Protein AF-A0A7J3RCB9-F1 (afdb_monomer_lite)

Secondary structure (DSSP, 8-state):
-----EE-SS-EES---HHHHHHHHT-EE--HHHHHHHHHHHSS--HHHHTTSS-EESSHHHHHH--

pLDDT: mean 91.36, std 9.67, range [40.94, 96.56]

Sequence (67 aa):
MAEGFTVTPWEVKGKVDYEKLIKQFGIEPLTDQILNQIKELAGELHFMLRRKVFFAHRDLPWLLQEY

Structure (mmCIF, N/CA/C/O backbone):
data_AF-A0A7J3RCB9-F1
#
_entry.id   AF-A0A7J3RCB9-F1
#
loop_
_atom_site.group_PDB
_atom_site.id
_atom_site.type_symbol
_atom_site.label_atom_id
_atom_site.label_alt_id
_atom_site.label_comp_id
_atom_site.label_asym_id
_atom_site.label_entity_id
_atom_site.label_seq_id
_atom_site.pdbx_PDB_ins_code
_atom_site.Cartn_x
_atom_site.Cartn_y
_atom_site.Cartn_z
_atom_site.occupancy
_atom_site.B_iso_or_equiv
_atom_site.auth_seq_id
_atom_site.auth_comp_id
_atom_site.auth_asym_id
_atom_site.auth_atom_id
_atom_site.pdbx_PDB_model_num
ATOM 1 N N . MET A 1 1 ? -16.845 12.803 19.565 1.00 40.94 1 MET A N 1
ATOM 2 C CA . MET A 1 1 ? -15.628 11.964 19.567 1.00 40.94 1 MET A CA 1
ATOM 3 C C . MET A 1 1 ? -15.673 11.165 18.282 1.00 40.94 1 MET A C 1
ATOM 5 O O . MET A 1 1 ? -16.689 10.525 18.062 1.00 40.94 1 MET A O 1
ATOM 9 N N . ALA A 1 2 ? -14.702 11.316 17.379 1.00 48.69 2 ALA A N 1
ATOM 10 C CA . ALA A 1 2 ? -14.743 10.597 16.106 1.00 48.69 2 ALA A CA 1
ATOM 11 C C . ALA A 1 2 ? -14.697 9.093 16.399 1.00 48.69 2 ALA A C 1
ATOM 13 O O . ALA A 1 2 ? -13.762 8.638 17.056 1.00 48.69 2 ALA A O 1
ATOM 14 N N . GLU A 1 3 ? -15.729 8.362 15.986 1.00 57.88 3 GLU A N 1
ATOM 15 C CA . GLU A 1 3 ? -15.794 6.909 16.123 1.00 57.88 3 GLU A CA 1
ATOM 16 C C . GLU A 1 3 ? -14.527 6.304 15.502 1.00 57.88 3 GLU A C 1
ATOM 18 O O . GLU A 1 3 ? -14.256 6.480 14.312 1.00 57.88 3 GLU A O 1
ATOM 23 N N . GLY A 1 4 ? -13.691 5.672 16.327 1.00 79.06 4 GLY A N 1
ATOM 24 C CA . GLY A 1 4 ? -12.512 4.960 15.845 1.00 79.06 4 GLY A CA 1
ATOM 25 C C . GLY A 1 4 ? -12.943 3.752 15.017 1.00 79.06 4 GLY A C 1
ATOM 26 O O . GLY A 1 4 ? -13.927 3.095 15.350 1.00 79.06 4 GLY A O 1
ATOM 27 N N . PHE A 1 5 ? -12.221 3.453 13.939 1.00 90.50 5 PHE A N 1
ATOM 28 C CA . PHE A 1 5 ? -12.408 2.199 13.213 1.00 90.50 5 PHE A CA 1
ATOM 29 C C . PHE A 1 5 ? -11.563 1.097 13.863 1.00 90.50 5 PHE A C 1
ATOM 31 O O . PHE A 1 5 ? -10.524 1.365 14.470 1.00 90.50 5 PHE A O 1
ATOM 38 N N . THR A 1 6 ? -12.001 -0.150 13.727 1.00 91.62 6 THR A N 1
ATOM 39 C CA . THR A 1 6 ? -11.276 -1.326 14.220 1.00 91.62 6 THR A CA 1
ATOM 40 C C . THR A 1 6 ? -11.011 -2.254 13.053 1.00 91.62 6 THR A C 1
ATOM 42 O O . THR A 1 6 ? -11.926 -2.560 12.292 1.00 91.62 6 THR A O 1
ATOM 45 N N . VAL A 1 7 ? -9.759 -2.682 12.910 1.00 93.00 7 VAL A N 1
ATOM 46 C CA . VAL A 1 7 ? -9.336 -3.667 11.914 1.00 93.00 7 VAL A CA 1
ATOM 47 C C . VAL A 1 7 ? -8.490 -4.706 12.625 1.00 93.00 7 VAL A C 1
ATOM 49 O O . VAL A 1 7 ? -7.421 -4.410 13.154 1.00 93.00 7 VAL A O 1
ATOM 52 N N . THR A 1 8 ? -8.994 -5.929 12.638 1.00 94.31 8 THR A N 1
ATOM 53 C CA . THR A 1 8 ? -8.308 -7.125 13.121 1.00 94.31 8 THR 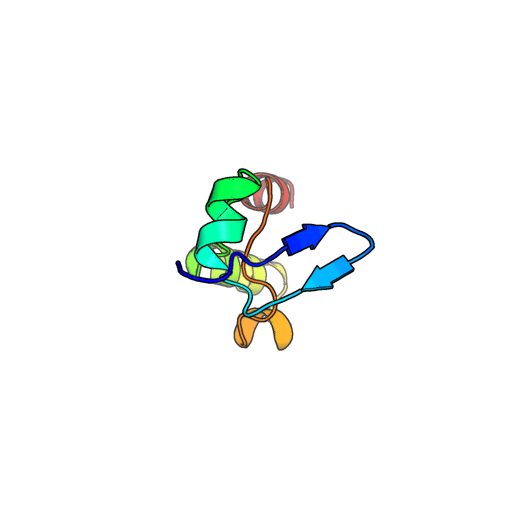A CA 1
ATOM 54 C C . THR A 1 8 ? -8.491 -8.238 12.087 1.00 94.31 8 THR A C 1
ATOM 56 O O . THR A 1 8 ? -9.345 -8.112 11.208 1.00 94.31 8 THR A O 1
ATOM 5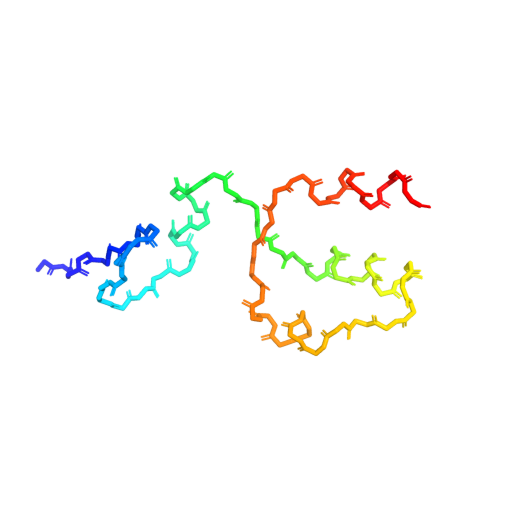9 N N . PRO A 1 9 ? -7.754 -9.355 12.188 1.00 94.38 9 PRO A N 1
ATOM 60 C CA . PRO A 1 9 ? -7.959 -10.498 11.296 1.00 94.38 9 PRO A CA 1
ATOM 61 C C . PRO A 1 9 ? -9.376 -11.100 11.321 1.00 94.38 9 PRO A C 1
ATOM 63 O O . PRO A 1 9 ? -9.727 -11.838 10.405 1.00 94.38 9 PRO A O 1
ATOM 66 N N . TRP A 1 10 ? -10.185 -10.803 12.346 1.00 95.50 10 TRP A N 1
ATOM 67 C CA . TRP A 1 10 ? -11.526 -11.377 12.534 1.00 95.50 10 TRP A CA 1
ATOM 68 C C . TRP A 1 10 ? -12.660 -10.358 12.408 1.00 95.50 10 TRP A C 1
ATOM 70 O O . TRP A 1 10 ? -13.814 -10.744 12.247 1.00 95.50 10 TRP A O 1
ATOM 80 N N . GLU A 1 11 ? -12.359 -9.063 12.503 1.00 93.81 11 GLU A N 1
ATOM 81 C CA . GLU A 1 11 ? -13.373 -8.017 12.585 1.00 93.81 11 GLU A CA 1
ATOM 82 C C . GLU A 1 11 ? -12.907 -6.716 11.931 1.00 93.81 11 GLU A C 1
ATOM 84 O O . GLU A 1 11 ? -11.805 -6.227 12.195 1.00 93.81 11 GLU A O 1
ATOM 89 N N . VAL A 1 12 ? -13.803 -6.128 11.134 1.00 94.31 12 VAL A N 1
ATOM 90 C CA . VAL A 1 12 ? -13.670 -4.787 10.565 1.00 94.31 12 VAL A CA 1
ATOM 91 C C . VAL A 1 12 ? -14.920 -3.984 10.922 1.00 94.31 12 VAL A C 1
ATOM 93 O O . VAL A 1 12 ? -16.030 -4.379 10.569 1.00 94.31 12 VAL A O 1
ATOM 96 N N . LYS A 1 13 ? -14.752 -2.860 11.627 1.00 93.81 13 LYS A N 1
ATOM 97 C CA . LYS A 1 13 ? -15.850 -1.983 12.069 1.00 93.81 13 LYS A CA 1
ATOM 98 C C . LYS A 1 13 ? -15.544 -0.512 11.814 1.00 93.81 13 LYS A C 1
ATOM 100 O O . LYS A 1 13 ? -14.415 -0.062 12.007 1.00 93.81 13 LYS A O 1
ATOM 105 N N . GLY A 1 14 ? -16.587 0.240 11.465 1.00 92.25 14 GLY A N 1
ATOM 106 C CA . GLY A 1 14 ? -16.517 1.679 11.216 1.00 92.25 14 GLY A CA 1
ATOM 107 C C . GLY A 1 14 ? -15.977 2.038 9.829 1.00 92.25 14 GLY A C 1
ATOM 108 O O . GLY A 1 14 ? -15.729 1.177 8.983 1.00 92.25 14 GLY A O 1
ATOM 109 N N . LYS A 1 15 ? -15.809 3.341 9.581 1.00 92.75 15 LYS A N 1
ATOM 110 C CA . LYS A 1 15 ? -15.224 3.850 8.335 1.00 92.75 15 LYS A CA 1
ATOM 111 C C . LYS A 1 15 ? -13.703 3.722 8.395 1.00 92.75 15 LYS A C 1
ATOM 113 O O . LYS A 1 15 ? -13.044 4.494 9.088 1.00 92.75 15 LYS A O 1
ATOM 118 N N . VAL A 1 16 ? -13.164 2.749 7.665 1.00 91.62 16 VAL A N 1
ATOM 119 C CA . VAL A 1 16 ? -11.725 2.466 7.635 1.00 91.62 16 VAL A CA 1
ATOM 120 C C . VAL A 1 16 ? -10.964 3.606 6.963 1.00 91.62 16 VAL A C 1
ATOM 122 O O . VAL A 1 16 ? -11.305 4.042 5.864 1.00 91.62 16 VAL A O 1
ATOM 125 N N . ASP A 1 17 ? -9.916 4.068 7.635 1.00 93.00 17 ASP A N 1
ATOM 126 C CA . ASP A 1 17 ? -8.968 5.051 7.122 1.00 93.00 17 ASP A CA 1
ATOM 127 C C . ASP A 1 17 ? -7.659 4.327 6.777 1.00 93.00 17 ASP A C 1
ATOM 129 O O . ASP A 1 17 ? -6.874 3.949 7.653 1.00 93.00 17 ASP A O 1
ATOM 133 N N . TYR A 1 18 ? -7.457 4.086 5.482 1.00 92.06 18 TYR A N 1
ATOM 134 C CA . TYR A 1 18 ? -6.319 3.322 4.977 1.00 92.06 18 TYR A CA 1
ATOM 135 C C . TYR A 1 18 ? -4.977 4.028 5.215 1.00 92.06 18 TYR A C 1
ATOM 137 O O . TYR A 1 18 ? -3.980 3.353 5.456 1.00 92.06 18 TYR A O 1
ATOM 145 N N . GLU A 1 19 ? -4.933 5.363 5.240 1.00 92.00 19 GLU A N 1
ATOM 146 C CA . GLU A 1 19 ? -3.701 6.096 5.560 1.00 92.00 19 GLU A CA 1
ATOM 147 C C . GLU A 1 19 ? -3.294 5.891 7.022 1.00 92.00 19 GLU A C 1
ATOM 149 O O . GLU A 1 19 ? -2.109 5.743 7.339 1.00 92.00 19 GLU A O 1
ATOM 154 N N . LYS A 1 20 ? -4.276 5.840 7.932 1.00 92.44 20 LYS A N 1
ATOM 155 C CA . LYS A 1 20 ? -4.022 5.492 9.336 1.00 92.44 20 LYS A CA 1
ATOM 156 C C . LYS A 1 20 ? -3.587 4.042 9.494 1.00 92.44 20 LYS A C 1
ATOM 158 O O . LYS A 1 20 ? -2.693 3.793 10.299 1.00 92.44 20 LYS A O 1
ATOM 163 N N . LEU A 1 21 ? -4.157 3.110 8.727 1.00 92.50 21 LEU A N 1
ATOM 164 C CA . LEU A 1 21 ? -3.727 1.708 8.741 1.00 92.50 21 LEU A CA 1
ATOM 165 C C . LEU A 1 21 ? -2.252 1.559 8.369 1.00 92.50 21 LEU A C 1
ATOM 167 O O . LEU A 1 21 ? -1.521 0.873 9.076 1.00 92.50 21 LEU A O 1
ATOM 171 N N . ILE A 1 22 ? -1.801 2.239 7.312 1.00 93.75 22 ILE A N 1
ATOM 172 C CA . ILE A 1 22 ? -0.394 2.209 6.885 1.00 93.75 22 ILE A CA 1
ATOM 173 C C . ILE A 1 22 ? 0.530 2.580 8.055 1.00 93.75 22 ILE A C 1
ATOM 175 O O . ILE A 1 22 ? 1.457 1.841 8.385 1.00 93.75 22 ILE A O 1
ATOM 179 N N . LYS A 1 23 ? 0.212 3.681 8.750 1.00 92.88 23 LYS A N 1
ATOM 180 C CA . LYS A 1 23 ? 0.980 4.166 9.908 1.00 92.88 23 LYS A CA 1
ATOM 181 C C . LYS A 1 23 ? 0.900 3.228 11.115 1.00 92.88 23 LYS A C 1
ATOM 183 O O . LYS A 1 23 ? 1.908 3.017 11.777 1.00 92.88 23 LYS A O 1
ATOM 188 N N . GLN A 1 24 ? -0.277 2.674 11.412 1.00 91.50 24 GLN A N 1
ATOM 189 C CA . GLN A 1 24 ? -0.487 1.779 12.558 1.00 91.50 24 GLN A CA 1
ATOM 190 C C . GLN A 1 24 ? 0.238 0.440 12.405 1.00 91.50 24 GLN A C 1
ATOM 192 O O . GLN A 1 24 ? 0.813 -0.058 13.367 1.00 91.50 24 GLN A O 1
ATOM 197 N N . PHE A 1 25 ? 0.210 -0.142 11.205 1.00 92.50 25 PHE A N 1
ATOM 198 C CA . PHE A 1 25 ? 0.807 -1.450 10.930 1.00 92.50 25 PHE A CA 1
ATOM 199 C C . PHE A 1 25 ? 2.293 -1.375 10.547 1.00 92.50 25 PHE A C 1
ATOM 201 O O . PHE A 1 25 ? 2.927 -2.421 10.379 1.00 92.50 25 PHE A O 1
ATOM 208 N N . GLY A 1 26 ? 2.852 -0.166 10.409 1.00 93.31 26 GLY A N 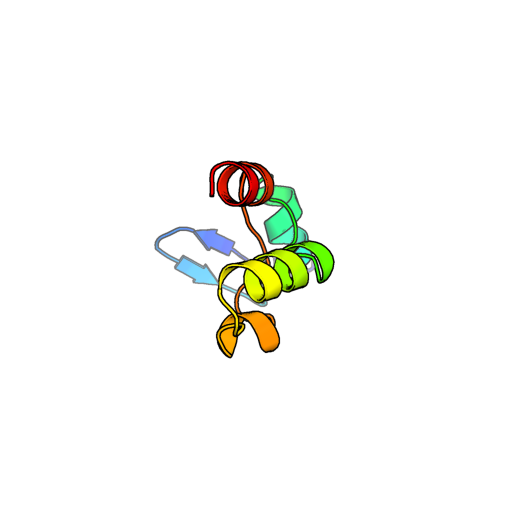1
ATOM 209 C CA . GLY A 1 26 ? 4.247 0.036 10.012 1.00 93.31 26 GLY A CA 1
ATOM 210 C C . GLY A 1 26 ? 4.538 -0.580 8.646 1.00 93.31 26 GLY A C 1
ATOM 211 O O . GLY A 1 26 ? 5.522 -1.297 8.481 1.00 93.31 26 GLY A O 1
ATOM 212 N N . ILE A 1 27 ? 3.618 -0.392 7.704 1.00 95.44 27 ILE A N 1
ATOM 213 C CA . ILE A 1 27 ? 3.766 -0.822 6.311 1.00 95.44 27 ILE A CA 1
ATOM 214 C C . ILE A 1 27 ? 3.970 0.403 5.430 1.00 95.44 27 ILE A C 1
ATOM 216 O O . ILE A 1 27 ? 3.691 1.529 5.839 1.00 95.44 27 ILE A O 1
ATOM 220 N N . GLU A 1 28 ? 4.460 0.183 4.221 1.00 95.81 28 GLU A N 1
ATOM 221 C CA . GLU A 1 28 ? 4.760 1.256 3.282 1.00 95.81 28 GLU A CA 1
ATOM 222 C C . GLU A 1 28 ? 3.649 1.370 2.234 1.00 95.81 28 GLU A C 1
ATOM 224 O O . GLU A 1 28 ? 3.040 0.359 1.868 1.00 95.81 28 GLU A O 1
ATOM 229 N N . PRO A 1 29 ? 3.332 2.585 1.756 1.00 95.94 29 PRO A N 1
ATOM 230 C CA . PRO A 1 29 ? 2.354 2.765 0.696 1.00 95.94 29 PRO A CA 1
ATOM 231 C C . PRO A 1 29 ? 2.864 2.170 -0.617 1.00 95.94 29 PRO A C 1
ATOM 233 O O . PRO A 1 29 ? 4.018 2.351 -0.993 1.00 95.94 29 PRO A O 1
ATOM 236 N N . LEU A 1 30 ? 1.970 1.538 -1.373 1.00 95.94 30 LEU A N 1
ATOM 237 C CA . LEU A 1 30 ? 2.279 1.081 -2.721 1.00 95.94 30 LEU A CA 1
ATOM 238 C C . LEU A 1 30 ? 2.298 2.274 -3.679 1.00 95.94 30 LEU A C 1
ATOM 240 O O . LEU A 1 30 ? 1.254 2.775 -4.100 1.00 95.94 30 LEU A O 1
ATOM 244 N N . THR A 1 31 ? 3.501 2.753 -3.984 1.00 95.19 31 THR A N 1
ATOM 245 C CA . THR A 1 31 ? 3.710 3.935 -4.822 1.00 95.19 31 THR A CA 1
ATOM 246 C C . THR A 1 31 ? 3.632 3.607 -6.310 1.00 95.19 31 THR A C 1
ATOM 248 O O . THR A 1 31 ? 3.891 2.483 -6.744 1.00 95.19 31 THR A O 1
ATOM 251 N N . ASP A 1 32 ? 3.338 4.624 -7.125 1.00 93.75 32 ASP A N 1
ATOM 252 C CA . ASP A 1 32 ? 3.317 4.481 -8.585 1.00 93.75 32 ASP A CA 1
ATOM 253 C C . ASP A 1 32 ? 4.708 4.102 -9.150 1.00 93.75 32 ASP A C 1
ATOM 255 O O . ASP A 1 32 ? 4.796 3.475 -10.202 1.00 93.75 32 ASP A O 1
ATOM 259 N N . GLN A 1 33 ? 5.797 4.398 -8.425 1.00 94.25 33 GLN A N 1
ATOM 260 C CA . GLN A 1 33 ? 7.153 3.954 -8.776 1.00 94.25 33 GLN A CA 1
ATOM 261 C C . GLN A 1 33 ? 7.290 2.429 -8.702 1.00 94.25 33 GLN A C 1
ATOM 263 O O . GLN A 1 33 ? 7.758 1.813 -9.656 1.00 94.25 33 GLN A O 1
ATOM 268 N N . ILE A 1 34 ? 6.821 1.814 -7.612 1.00 94.69 34 ILE A N 1
ATOM 269 C CA . ILE A 1 34 ? 6.849 0.355 -7.440 1.00 94.69 34 ILE A CA 1
ATOM 270 C C . ILE A 1 34 ? 5.936 -0.317 -8.469 1.00 94.69 34 ILE A C 1
ATOM 272 O O . ILE A 1 34 ? 6.293 -1.332 -9.060 1.00 94.69 34 ILE A O 1
ATOM 276 N N . LEU A 1 35 ? 4.770 0.276 -8.744 1.00 95.19 35 LEU A N 1
ATOM 277 C CA . LEU A 1 35 ? 3.873 -0.220 -9.789 1.00 95.19 35 LEU A CA 1
ATOM 278 C C . LEU A 1 35 ? 4.540 -0.222 -11.172 1.00 95.19 35 LEU A C 1
ATOM 280 O O . LEU A 1 35 ? 4.359 -1.175 -11.930 1.00 95.19 35 LEU A O 1
ATOM 284 N N . ASN A 1 36 ? 5.326 0.805 -11.496 1.00 94.31 36 ASN A N 1
ATOM 285 C CA . ASN A 1 36 ? 6.073 0.847 -12.752 1.00 94.31 36 ASN A CA 1
ATOM 286 C C . ASN A 1 36 ? 7.144 -0.248 -12.814 1.00 94.31 36 ASN A C 1
ATOM 288 O O . ASN A 1 36 ? 7.217 -0.930 -13.830 1.00 94.31 36 ASN A O 1
ATOM 292 N N . GLN A 1 37 ? 7.881 -0.495 -11.727 1.00 94.06 37 GLN A N 1
ATOM 293 C CA . GLN A 1 37 ? 8.854 -1.596 -11.668 1.00 94.06 37 GLN A CA 1
ATOM 294 C C . GLN A 1 37 ? 8.189 -2.960 -11.898 1.00 94.06 37 GLN A C 1
ATOM 296 O O . GLN A 1 37 ? 8.658 -3.756 -12.706 1.00 94.06 37 GLN A O 1
ATOM 301 N N . ILE A 1 38 ? 7.038 -3.210 -11.261 1.00 94.38 38 ILE A N 1
ATOM 302 C CA . ILE A 1 38 ? 6.257 -4.437 -11.492 1.00 94.38 38 ILE A CA 1
ATOM 303 C C . ILE A 1 38 ? 5.852 -4.548 -12.964 1.00 94.38 38 ILE A C 1
ATOM 305 O O . ILE A 1 38 ? 5.930 -5.626 -13.545 1.00 94.38 38 I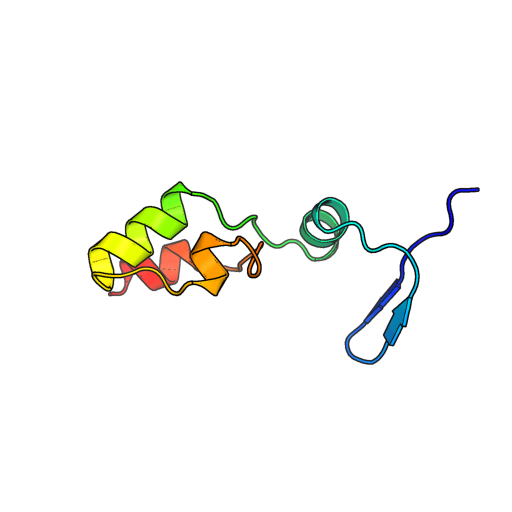LE A O 1
ATOM 309 N N . LYS A 1 39 ? 5.413 -3.444 -13.579 1.00 94.44 39 LYS A N 1
ATOM 310 C CA . LYS A 1 39 ? 5.024 -3.423 -14.993 1.00 94.44 39 LYS A CA 1
ATOM 311 C C . LYS A 1 39 ? 6.200 -3.732 -15.918 1.00 94.44 39 LYS A C 1
ATOM 313 O O . LYS A 1 39 ? 6.007 -4.429 -16.906 1.00 94.44 39 LYS A O 1
ATOM 318 N N . GLU A 1 40 ? 7.379 -3.195 -15.627 1.00 93.38 40 GLU A N 1
ATOM 319 C CA . GLU A 1 40 ? 8.590 -3.420 -16.419 1.00 93.38 40 GLU A CA 1
ATOM 320 C C . GLU A 1 40 ? 9.036 -4.883 -16.354 1.00 93.38 40 GLU A C 1
ATOM 322 O O . GLU A 1 40 ? 9.343 -5.465 -17.391 1.00 93.38 40 GLU A O 1
ATOM 327 N N . LEU A 1 41 ? 8.984 -5.498 -15.168 1.00 92.62 41 LEU A N 1
ATOM 328 C CA . LEU A 1 41 ? 9.364 -6.899 -14.968 1.00 92.62 41 LEU A CA 1
ATOM 329 C C . LEU A 1 41 ? 8.320 -7.888 -15.514 1.00 92.62 41 LEU A C 1
ATOM 331 O O . LEU A 1 41 ? 8.672 -8.888 -16.133 1.00 92.62 41 LEU A O 1
ATOM 335 N N . ALA A 1 42 ? 7.027 -7.622 -15.301 1.00 91.31 42 ALA A N 1
ATOM 336 C CA . ALA A 1 42 ? 5.939 -8.545 -15.646 1.00 91.31 42 ALA A CA 1
ATOM 337 C C . ALA A 1 42 ? 5.255 -8.247 -16.997 1.00 91.31 42 ALA A C 1
ATOM 339 O O . ALA A 1 42 ? 4.369 -8.991 -17.421 1.00 91.31 42 ALA A O 1
ATOM 340 N N . GLY A 1 43 ? 5.600 -7.142 -17.661 1.00 92.25 43 GLY A N 1
ATOM 341 C CA . GLY A 1 43 ? 4.999 -6.667 -18.914 1.00 92.25 43 GLY A CA 1
ATOM 342 C C . GLY A 1 43 ? 3.624 -5.998 -18.755 1.00 92.25 43 GLY A C 1
ATOM 343 O O . GLY A 1 43 ? 3.357 -4.967 -19.379 1.00 92.25 43 GLY A O 1
ATOM 344 N N . GLU A 1 44 ? 2.748 -6.530 -17.897 1.00 93.19 44 GLU A N 1
ATOM 345 C CA . GLU A 1 44 ? 1.443 -5.934 -17.590 1.00 93.19 44 GLU A CA 1
ATOM 346 C C . GLU A 1 44 ? 1.180 -5.849 -16.078 1.00 93.19 44 GLU A C 1
ATOM 348 O O . GLU A 1 44 ? 1.442 -6.769 -15.310 1.00 93.19 44 GLU A O 1
ATOM 353 N N . LEU A 1 45 ? 0.586 -4.734 -15.643 1.00 95.19 45 LEU A N 1
ATOM 354 C CA . LEU A 1 45 ? 0.079 -4.570 -14.280 1.00 95.19 45 LEU A CA 1
ATOM 355 C C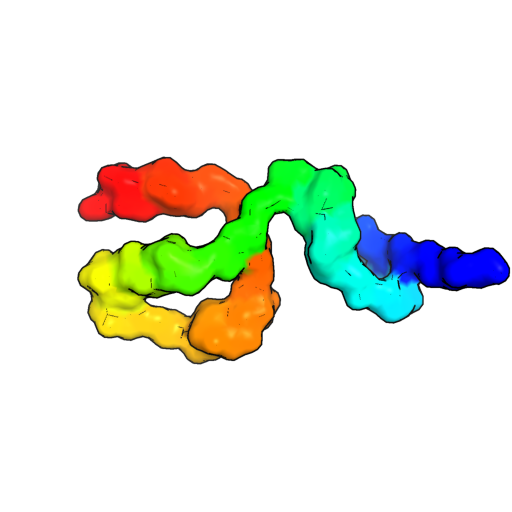 . LEU A 1 45 ? -1.297 -5.209 -14.125 1.00 95.19 45 LEU A C 1
ATOM 357 O O . LEU A 1 45 ? -2.220 -4.835 -14.842 1.00 95.19 45 LEU A O 1
ATOM 361 N N . HIS A 1 46 ? -1.503 -6.040 -13.105 1.00 95.69 46 HIS A N 1
ATOM 362 C CA . HIS A 1 46 ? -2.836 -6.545 -12.769 1.00 95.69 46 HIS A CA 1
ATOM 363 C C . HIS A 1 46 ? -3.836 -5.401 -12.496 1.00 95.69 46 HIS A C 1
ATOM 365 O O . HIS A 1 46 ? -3.502 -4.388 -11.873 1.00 95.69 46 HIS A O 1
ATOM 371 N N . PHE A 1 47 ? -5.099 -5.548 -12.912 1.00 95.69 47 PHE A N 1
ATOM 372 C CA . PHE A 1 47 ? -6.092 -4.466 -12.823 1.00 95.69 47 PHE A CA 1
ATOM 373 C C . PHE A 1 47 ? -6.341 -3.965 -11.388 1.00 95.69 47 PHE A C 1
ATOM 375 O O . PHE A 1 47 ? -6.651 -2.790 -11.201 1.00 95.69 47 PHE A O 1
ATOM 382 N N . MET A 1 48 ? -6.187 -4.825 -10.375 1.00 96.56 48 MET A N 1
ATOM 383 C CA . MET A 1 48 ? -6.316 -4.438 -8.961 1.00 96.56 48 MET A CA 1
ATOM 384 C C . MET A 1 48 ? -5.187 -3.513 -8.495 1.00 96.56 48 MET A C 1
ATOM 386 O O . MET A 1 48 ? -5.434 -2.618 -7.691 1.00 96.56 48 MET A O 1
ATOM 390 N N . LEU A 1 49 ? -3.976 -3.687 -9.034 1.00 95.38 49 LEU A N 1
ATOM 391 C CA . LEU A 1 49 ? -2.842 -2.798 -8.779 1.00 95.38 49 LEU A CA 1
ATOM 392 C C . LEU A 1 49 ? -3.081 -1.440 -9.449 1.00 95.38 49 LEU A C 1
ATOM 394 O O . LEU A 1 49 ? -2.980 -0.402 -8.803 1.00 95.38 49 LEU A O 1
ATOM 398 N N . ARG A 1 50 ? -3.534 -1.443 -10.712 1.00 92.88 50 ARG A N 1
ATOM 399 C CA . ARG A 1 50 ? -3.879 -0.210 -11.450 1.00 92.88 50 ARG A CA 1
ATOM 400 C C . ARG A 1 50 ? -4.980 0.608 -10.770 1.00 92.88 50 ARG A C 1
ATOM 402 O O . ARG A 1 50 ? -4.961 1.831 -10.820 1.00 92.88 50 ARG A O 1
ATOM 409 N N . ARG A 1 51 ? -5.952 -0.065 -10.148 1.00 95.06 51 ARG A N 1
ATOM 410 C CA . ARG A 1 51 ? -7.074 0.559 -9.426 1.00 95.06 51 ARG A CA 1
ATOM 411 C C . ARG A 1 51 ? -6.763 0.883 -7.963 1.00 95.06 51 ARG A C 1
ATOM 413 O O . ARG A 1 51 ? -7.668 1.321 -7.261 1.00 95.06 51 ARG A O 1
ATOM 420 N N . LYS A 1 52 ? -5.527 0.656 -7.502 1.00 93.31 52 LYS A N 1
ATOM 421 C CA . LYS A 1 52 ? -5.092 0.904 -6.116 1.00 93.31 52 LYS A CA 1
ATOM 422 C C . LYS A 1 52 ? -5.944 0.167 -5.068 1.00 93.31 52 LYS A C 1
ATOM 424 O O . LYS A 1 52 ? -6.144 0.655 -3.962 1.00 93.31 52 LYS A O 1
ATOM 429 N N . VAL A 1 53 ? -6.446 -1.024 -5.419 1.00 95.31 53 VAL A N 1
ATOM 430 C CA . VAL A 1 53 ? -7.123 -1.931 -4.468 1.00 95.31 53 VAL A CA 1
ATOM 431 C C . VAL A 1 53 ? -6.104 -2.477 -3.468 1.00 95.31 53 VAL A C 1
ATOM 433 O O . VAL A 1 53 ? -6.368 -2.525 -2.271 1.00 95.31 53 VAL A O 1
ATOM 436 N N . PHE A 1 54 ? -4.914 -2.833 -3.960 1.00 95.38 54 PHE A N 1
ATOM 437 C CA . PHE A 1 54 ? -3.729 -2.988 -3.124 1.00 95.38 54 PHE A CA 1
ATOM 438 C C . PHE A 1 54 ? -3.106 -1.609 -2.930 1.00 95.38 54 PHE A C 1
ATOM 440 O O . PHE A 1 54 ? -2.804 -0.924 -3.907 1.00 95.38 54 PHE A O 1
ATOM 447 N N . PHE A 1 55 ? -2.950 -1.203 -1.675 1.00 94.31 55 PHE A N 1
ATOM 448 C CA . PHE A 1 55 ? -2.561 0.162 -1.315 1.00 94.31 55 PHE A CA 1
ATOM 449 C C . PHE A 1 55 ? -1.266 0.231 -0.501 1.00 94.31 55 PHE A C 1
ATOM 451 O O . PHE A 1 55 ? -0.711 1.313 -0.332 1.00 94.31 55 PHE A O 1
ATOM 458 N N . ALA A 1 56 ? -0.778 -0.900 0.006 1.00 96.19 56 ALA A N 1
ATOM 459 C CA . ALA A 1 56 ? 0.405 -0.968 0.849 1.00 96.19 56 ALA A CA 1
ATOM 460 C C . ALA A 1 56 ? 1.166 -2.280 0.642 1.00 96.19 56 ALA A C 1
ATOM 462 O O . ALA A 1 56 ? 0.608 -3.257 0.137 1.00 96.19 56 ALA A O 1
ATOM 463 N N . HIS A 1 57 ? 2.431 -2.295 1.047 1.00 95.81 57 HIS A N 1
ATOM 464 C CA . HIS A 1 57 ? 3.317 -3.451 0.981 1.00 95.81 57 HIS A CA 1
ATOM 465 C C . HIS A 1 57 ? 4.294 -3.479 2.166 1.00 95.81 57 HIS A C 1
ATOM 467 O O . HIS A 1 57 ? 4.392 -2.535 2.950 1.00 95.81 57 HIS A O 1
ATOM 473 N N . ARG A 1 58 ? 5.049 -4.575 2.267 1.00 95.75 58 ARG A N 1
ATOM 474 C CA . ARG A 1 58 ? 6.210 -4.727 3.148 1.00 95.75 58 ARG A CA 1
ATOM 475 C C . ARG A 1 58 ? 7.320 -5.403 2.349 1.00 95.75 58 ARG A C 1
ATOM 477 O O . ARG A 1 58 ? 7.047 -6.414 1.713 1.00 95.75 58 ARG A O 1
ATOM 484 N N . ASP A 1 59 ? 8.503 -4.794 2.318 1.00 94.25 59 ASP A N 1
ATOM 485 C CA . ASP A 1 59 ? 9.721 -5.312 1.665 1.00 94.25 59 ASP A CA 1
ATOM 486 C C . ASP A 1 59 ? 9.595 -5.657 0.165 1.00 94.25 59 ASP A C 1
ATOM 488 O O . ASP A 1 59 ? 10.434 -6.348 -0.409 1.00 94.25 59 ASP A O 1
ATOM 492 N N . LEU A 1 60 ? 8.566 -5.138 -0.512 1.00 94.62 60 LEU A N 1
ATOM 493 C CA . LEU A 1 60 ? 8.344 -5.370 -1.940 1.00 94.62 60 LEU A CA 1
ATOM 494 C C . LEU A 1 60 ? 9.484 -4.838 -2.830 1.00 94.62 60 LEU A C 1
ATOM 496 O O . LEU A 1 60 ? 9.864 -5.559 -3.745 1.00 94.62 60 LEU A O 1
ATOM 500 N N . PRO A 1 61 ? 10.083 -3.653 -2.582 1.00 92.81 61 PRO A N 1
ATOM 501 C CA . PRO A 1 61 ? 11.221 -3.190 -3.377 1.00 92.81 61 PRO A CA 1
ATOM 502 C C . PRO A 1 61 ? 12.419 -4.141 -3.340 1.00 92.81 61 PRO A C 1
ATOM 504 O O . PRO A 1 61 ? 13.099 -4.281 -4.350 1.00 92.81 61 PRO A O 1
ATOM 507 N N . TRP A 1 62 ? 12.664 -4.801 -2.202 1.00 93.50 62 TRP A N 1
ATOM 508 C CA . TRP A 1 62 ? 13.711 -5.816 -2.096 1.00 93.50 62 TRP A CA 1
ATOM 509 C C . TRP A 1 62 ? 13.364 -7.040 -2.948 1.00 93.50 62 TRP A C 1
ATOM 511 O O . TRP A 1 62 ? 14.168 -7.453 -3.774 1.00 93.50 62 TRP A O 1
ATOM 521 N N . LEU A 1 63 ? 12.130 -7.547 -2.843 1.00 92.56 63 LEU A N 1
ATOM 522 C CA . LEU A 1 63 ? 11.674 -8.686 -3.647 1.00 92.56 63 LEU A CA 1
ATOM 523 C C . LEU A 1 63 ? 11.787 -8.433 -5.161 1.00 92.56 63 LEU A C 1
ATOM 525 O O . LEU A 1 63 ? 12.122 -9.347 -5.905 1.00 92.56 63 LEU A O 1
ATOM 529 N N . LEU A 1 64 ? 11.508 -7.208 -5.615 1.00 92.00 64 LEU A N 1
ATOM 530 C CA . LEU A 1 64 ? 11.621 -6.839 -7.031 1.00 92.00 64 LEU A CA 1
ATOM 531 C C . LEU A 1 64 ? 13.073 -6.722 -7.518 1.00 92.00 64 LEU A C 1
ATOM 533 O O . LEU A 1 64 ? 13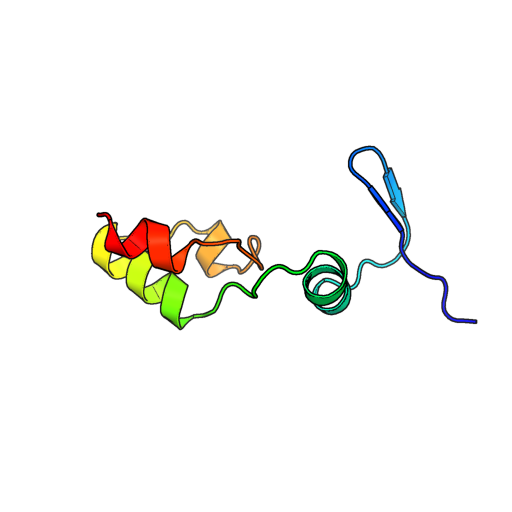.282 -6.751 -8.721 1.00 92.00 64 LEU A O 1
ATOM 537 N N . GLN A 1 65 ? 14.055 -6.553 -6.627 1.00 90.69 65 GLN A N 1
ATOM 538 C CA . GLN A 1 65 ? 15.479 -6.524 -6.996 1.00 90.69 65 GLN A CA 1
ATOM 539 C C . GLN A 1 65 ? 16.087 -7.922 -7.124 1.00 90.69 65 GLN A C 1
ATOM 541 O O . GLN A 1 65 ? 17.068 -8.093 -7.840 1.00 90.69 65 GLN A O 1
ATOM 546 N N . GLU A 1 66 ? 15.524 -8.910 -6.429 1.00 91.88 66 GLU A N 1
ATOM 547 C CA . GLU A 1 66 ? 15.979 -10.305 -6.491 1.00 91.88 66 GLU A CA 1
ATOM 548 C C . GLU A 1 66 ? 15.544 -11.028 -7.784 1.00 91.88 66 GLU A C 1
ATOM 550 O O . GLU A 1 66 ? 15.919 -12.184 -7.991 1.00 91.88 66 GLU A O 1
ATOM 555 N N . TYR A 1 67 ? 14.744 -10.379 -8.640 1.00 80.06 67 TYR A N 1
ATOM 556 C CA . TYR A 1 67 ? 14.202 -10.924 -9.889 1.00 80.06 67 TYR A CA 1
ATOM 557 C C . TYR A 1 67 ? 14.686 -10.126 -11.101 1.00 80.06 67 TYR A C 1
ATOM 559 O O . TYR A 1 67 ? 15.118 -10.767 -12.087 1.00 80.06 67 TYR A O 1
#

Radius of gyration: 14.58 Å; chains: 1; bounding box: 32×23×38 Å

Foldseek 3Di:
DPDDWDDDPVDTDDDDDVVVVCVVVVWAFDDVVLQVLCCVVVVDGDVCVVVCVPTTDHCSVVVSVVD